Protein AF-A0A220U1E6-F1 (afdb_monomer)

Solvent-accessible surface area (backbone atoms only — not comparable to full-atom values): 4600 Å² total; per-residue (Å²): 119,71,64,66,56,55,54,52,50,53,53,51,54,50,50,50,52,54,50,50,53,53,52,53,52,50,52,53,61,67,44,46,63,57,54,49,52,55,48,39,43,72,76,39,46,68,66,50,44,49,37,71,71,36,75,67,29,47,52,51,50,52,53,50,51,50,51,52,52,50,51,51,50,53,51,53,54,60,55,59,72,75,108

Radius of gyration: 20.07 Å; Cα contacts (8 Å, |Δi|>4): 25; chains: 1; bounding box: 50×19×53 Å

Structure (mmCIF, N/CA/C/O backbone):
data_AF-A0A220U1E6-F1
#
_entry.id   AF-A0A220U1E6-F1
#
loop_
_atom_site.group_PDB
_atom_site.id
_atom_site.type_symbol
_atom_site.label_atom_id
_atom_site.label_alt_id
_atom_site.label_comp_id
_atom_site.label_asym_id
_atom_site.label_entity_id
_atom_site.label_seq_id
_atom_site.pdbx_PDB_ins_code
_atom_site.Cartn_x
_atom_site.Cartn_y
_atom_site.Cartn_z
_atom_site.occupancy
_atom_site.B_iso_or_equiv
_atom_site.auth_seq_id
_atom_site.auth_comp_id
_atom_site.auth_asym_id
_atom_site.auth_atom_id
_atom_site.pdbx_PDB_model_num
ATOM 1 N N . MET A 1 1 ? -29.228 3.441 36.851 1.00 57.06 1 MET A N 1
ATOM 2 C CA . MET A 1 1 ? -28.997 2.258 35.984 1.00 57.06 1 MET A CA 1
ATOM 3 C C . MET A 1 1 ? -29.195 2.555 34.496 1.00 57.06 1 MET A C 1
ATOM 5 O O . MET A 1 1 ? -28.421 2.026 33.715 1.00 57.06 1 MET A O 1
ATOM 9 N N . GLN A 1 2 ? -30.158 3.395 34.081 1.00 59.75 2 GLN A N 1
ATOM 10 C CA . GLN A 1 2 ? -30.335 3.750 32.658 1.00 59.75 2 GLN A CA 1
ATOM 11 C C . GLN A 1 2 ? -29.214 4.651 32.091 1.00 59.75 2 GLN A C 1
ATOM 13 O O . GLN A 1 2 ? -28.791 4.426 30.962 1.00 59.75 2 GLN A O 1
ATOM 18 N N . GLU A 1 3 ? -28.666 5.589 32.875 1.00 60.94 3 GLU A N 1
ATOM 19 C CA . GLU A 1 3 ? -27.575 6.482 32.423 1.00 60.94 3 GLU A CA 1
ATOM 20 C C . GLU A 1 3 ? -26.314 5.720 31.980 1.00 60.94 3 GLU A C 1
ATOM 22 O O . GLU A 1 3 ? -25.759 5.984 30.918 1.00 60.94 3 GLU A O 1
ATOM 27 N N . THR A 1 4 ? -25.924 4.678 32.719 1.00 69.62 4 THR A N 1
ATOM 28 C CA . THR A 1 4 ? -24.708 3.896 32.442 1.00 69.62 4 THR A CA 1
ATOM 29 C C . THR A 1 4 ? -24.745 3.156 31.096 1.00 69.62 4 THR A C 1
ATOM 31 O O . THR A 1 4 ? -23.694 2.870 30.525 1.00 69.62 4 THR A O 1
ATOM 34 N N . ILE A 1 5 ? -25.934 2.823 30.578 1.00 66.62 5 ILE A N 1
ATOM 35 C CA . ILE A 1 5 ? -26.085 2.136 29.283 1.00 66.62 5 ILE A CA 1
ATOM 36 C C . ILE A 1 5 ? -25.932 3.137 28.129 1.00 66.62 5 ILE A C 1
ATOM 38 O O . ILE A 1 5 ? -25.267 2.837 27.138 1.00 66.62 5 ILE A O 1
ATOM 42 N N . ILE A 1 6 ? -26.501 4.336 28.279 1.00 70.31 6 ILE A N 1
ATOM 43 C CA . ILE A 1 6 ? -26.460 5.396 27.263 1.00 70.31 6 ILE A CA 1
ATOM 44 C C . ILE A 1 6 ? -25.036 5.946 27.124 1.00 70.31 6 ILE A C 1
ATOM 46 O O . ILE A 1 6 ? -24.549 6.103 26.003 1.00 70.31 6 ILE A O 1
ATOM 50 N N . ASP A 1 7 ? -24.331 6.146 28.239 1.00 73.25 7 ASP A N 1
ATOM 51 C CA . ASP A 1 7 ? -22.942 6.617 28.215 1.00 73.25 7 ASP A CA 1
ATOM 52 C C . ASP A 1 7 ? -21.999 5.613 27.541 1.00 73.25 7 ASP A C 1
ATOM 54 O O . ASP A 1 7 ? -21.149 6.002 26.740 1.00 73.25 7 ASP A O 1
ATOM 58 N N . ARG A 1 8 ? -22.187 4.303 27.765 1.00 75.94 8 ARG A N 1
ATOM 59 C CA . ARG A 1 8 ? -21.405 3.273 27.057 1.00 75.94 8 ARG A CA 1
ATOM 60 C C . ARG A 1 8 ? -21.680 3.251 25.554 1.00 75.94 8 ARG A C 1
ATOM 62 O O . ARG A 1 8 ? -20.748 3.008 24.791 1.00 75.94 8 ARG A O 1
ATOM 69 N N . SER A 1 9 ? -22.920 3.503 25.129 1.00 75.56 9 SER A N 1
ATOM 70 C CA . SER A 1 9 ? -23.256 3.620 23.703 1.00 75.56 9 SER A CA 1
ATOM 71 C C . SER A 1 9 ? -22.517 4.791 23.062 1.00 75.56 9 SER A C 1
ATOM 73 O O . SER A 1 9 ? -21.882 4.608 22.030 1.00 75.56 9 SER A O 1
ATOM 75 N N . ARG A 1 10 ? -22.520 5.965 23.709 1.00 77.00 10 ARG A N 1
ATOM 76 C CA . ARG A 1 10 ? -21.830 7.159 23.190 1.00 77.00 10 ARG A CA 1
ATOM 77 C C . ARG A 1 10 ? -20.325 6.946 23.070 1.00 77.00 10 ARG A C 1
ATOM 79 O O . ARG A 1 10 ? -19.760 7.270 22.033 1.00 77.00 10 ARG A O 1
ATOM 86 N N . VAL A 1 11 ? -19.694 6.338 24.078 1.00 79.56 11 VAL A N 1
ATOM 87 C CA . VAL A 1 11 ? -18.260 6.004 24.024 1.00 79.56 11 VAL A CA 1
ATOM 88 C C . VAL A 1 11 ? -17.968 5.010 22.896 1.00 79.56 11 VAL A C 1
ATOM 90 O O . VAL A 1 11 ? -16.972 5.156 22.194 1.00 79.56 11 VAL A O 1
ATOM 93 N N . LYS A 1 12 ? -18.838 4.018 22.672 1.00 78.75 12 LYS A N 1
ATOM 94 C CA . LYS A 1 12 ? -18.666 3.052 21.578 1.00 78.75 12 LYS A CA 1
ATOM 95 C C . LYS A 1 12 ? -18.789 3.709 20.198 1.00 78.75 12 LYS A C 1
ATOM 97 O O . LYS A 1 12 ? -18.017 3.377 19.301 1.00 78.75 12 LYS A O 1
ATOM 102 N N . ASP A 1 13 ? -19.712 4.650 20.036 1.00 78.88 13 ASP A N 1
ATOM 103 C CA . ASP A 1 13 ? -19.880 5.401 18.787 1.00 78.88 13 ASP A CA 1
ATOM 104 C C . ASP A 1 13 ? -18.707 6.361 18.529 1.00 78.88 13 ASP A C 1
ATOM 106 O O . ASP A 1 13 ? -18.251 6.503 17.392 1.00 78.88 13 ASP A O 1
ATOM 110 N N . GLU A 1 14 ? -18.164 6.973 19.582 1.00 80.00 14 GLU A N 1
ATOM 111 C CA . GLU A 1 14 ? -16.981 7.834 19.506 1.00 80.00 14 GLU A CA 1
ATOM 112 C C . GLU A 1 14 ? -15.725 7.035 19.129 1.00 80.00 14 GLU A C 1
ATOM 114 O O . GLU A 1 14 ? -15.014 7.418 18.198 1.00 80.00 14 GLU A O 1
ATOM 119 N N . VAL A 1 15 ? -15.512 5.870 19.756 1.00 79.75 15 VAL A N 1
ATOM 120 C CA . VAL A 1 15 ? -14.446 4.926 19.380 1.00 79.75 15 VAL A CA 1
ATOM 121 C C . VAL A 1 15 ? -14.605 4.498 17.923 1.00 79.75 15 VAL A C 1
ATOM 123 O O . VAL A 1 15 ? -13.681 4.688 17.143 1.00 79.75 15 VAL A O 1
ATOM 126 N N . ASN A 1 16 ? -15.792 4.046 17.503 1.00 78.62 16 ASN A N 1
ATOM 127 C CA . ASN A 1 16 ? -16.050 3.669 16.107 1.00 78.62 16 ASN A CA 1
ATOM 128 C C . ASN A 1 16 ? -15.739 4.799 15.114 1.00 78.62 16 ASN A C 1
ATOM 130 O O . AS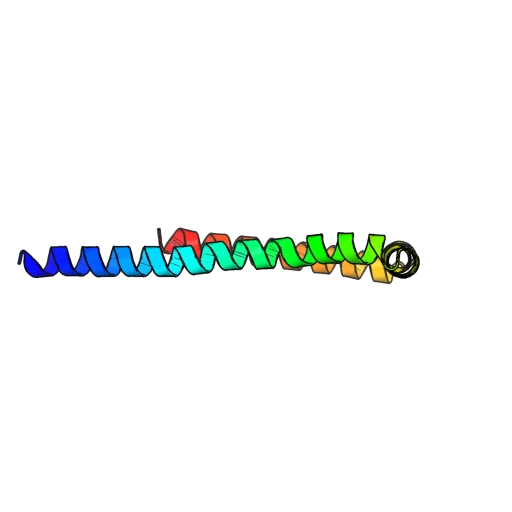N A 1 16 ? -15.215 4.546 14.025 1.00 78.62 16 ASN A O 1
ATOM 134 N N . THR A 1 17 ? -16.050 6.045 15.475 1.00 80.69 17 THR A N 1
ATOM 135 C CA . THR A 1 17 ? -15.776 7.221 14.639 1.00 80.69 17 THR A CA 1
ATOM 136 C C . THR A 1 17 ? -14.272 7.485 14.525 1.00 80.69 17 THR A C 1
ATOM 138 O O . THR A 1 17 ? -13.764 7.705 13.421 1.00 80.69 17 THR A O 1
ATOM 141 N N . LEU A 1 18 ? -13.534 7.392 15.634 1.00 77.94 18 LEU A N 1
ATOM 142 C CA . LEU A 1 18 ? -12.073 7.524 15.660 1.00 77.94 18 LEU A CA 1
ATOM 143 C C . LEU A 1 18 ? -11.388 6.393 14.874 1.00 77.94 18 LEU A C 1
ATOM 145 O O . LEU A 1 18 ? -10.498 6.643 14.053 1.00 77.94 18 LEU A O 1
ATOM 149 N N . THR A 1 19 ? -11.860 5.155 15.026 1.00 80.44 19 THR A N 1
ATOM 150 C CA . THR A 1 19 ? -11.396 4.002 14.247 1.00 80.44 19 THR A CA 1
ATOM 151 C C . THR A 1 19 ? -11.671 4.186 12.756 1.00 80.44 19 THR A C 1
ATOM 153 O O . THR A 1 19 ? -10.818 3.867 11.923 1.00 80.44 19 THR A O 1
ATOM 156 N N . ALA A 1 20 ? -12.838 4.729 12.385 1.00 77.06 20 ALA A N 1
ATOM 157 C CA . ALA A 1 20 ? -13.188 5.017 10.994 1.00 77.06 20 ALA A CA 1
ATOM 158 C C . ALA A 1 20 ? -12.224 6.032 10.360 1.00 77.06 20 ALA A C 1
ATOM 160 O O . ALA A 1 20 ? -11.790 5.835 9.221 1.00 77.06 20 ALA A O 1
ATOM 161 N N . GLN A 1 21 ? -11.814 7.061 11.108 1.00 78.12 21 GLN A N 1
ATOM 162 C CA . GLN A 1 21 ? -10.793 8.013 10.665 1.00 78.12 21 GLN A CA 1
ATOM 163 C C . GLN A 1 21 ? -9.439 7.321 10.431 1.00 78.12 21 GLN A C 1
ATOM 165 O O . GLN A 1 21 ? -8.822 7.510 9.379 1.00 78.12 21 GLN A O 1
ATOM 170 N N . GLY A 1 22 ? -9.008 6.454 11.355 1.00 77.88 22 GLY A N 1
ATOM 171 C CA . GLY A 1 22 ? -7.796 5.640 11.194 1.00 77.88 22 GLY A CA 1
ATOM 172 C C . GLY A 1 22 ? -7.850 4.717 9.967 1.00 77.88 22 GLY A C 1
ATOM 173 O O . GLY A 1 22 ? -6.879 4.607 9.212 1.00 77.88 22 GLY A O 1
ATOM 174 N N . LYS A 1 23 ? -9.016 4.117 9.700 1.00 80.44 23 LYS A N 1
ATOM 175 C CA . LYS A 1 23 ? -9.286 3.269 8.525 1.00 80.44 23 LYS A CA 1
ATOM 176 C C . LYS A 1 23 ? -9.125 4.040 7.214 1.00 80.44 23 LYS A C 1
ATOM 178 O O . LYS A 1 23 ? -8.462 3.555 6.293 1.00 80.44 23 LYS A O 1
ATOM 183 N N . MET A 1 24 ? -9.678 5.2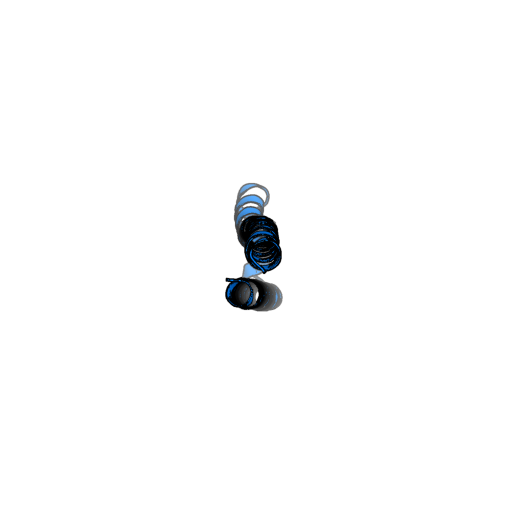50 7.132 1.00 81.75 24 MET A N 1
ATOM 184 C CA . MET A 1 24 ? -9.534 6.099 5.946 1.00 81.75 24 MET A CA 1
ATOM 185 C C . MET A 1 24 ? -8.071 6.489 5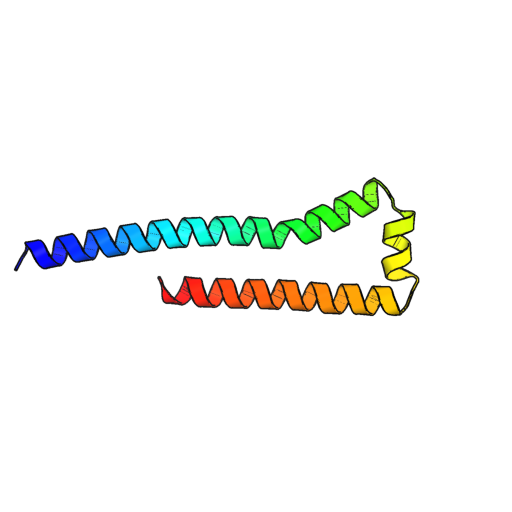.712 1.00 81.75 24 MET A C 1
ATOM 187 O O . MET A 1 24 ? -7.559 6.294 4.609 1.00 81.75 24 MET A O 1
ATOM 191 N N . SER A 1 25 ? -7.363 6.923 6.758 1.00 84.56 25 SER A N 1
ATOM 192 C CA . SER A 1 25 ? -5.936 7.264 6.672 1.00 84.56 25 SER A CA 1
ATOM 193 C C . SER A 1 25 ? -5.079 6.080 6.216 1.00 84.56 25 SER A C 1
ATOM 195 O O . SER A 1 25 ? -4.190 6.239 5.381 1.00 84.56 25 SER A O 1
ATOM 197 N N . SER A 1 26 ? -5.383 4.866 6.682 1.00 83.00 26 SER A N 1
ATOM 198 C CA . SER A 1 26 ? -4.663 3.660 6.253 1.00 83.00 26 SER A CA 1
ATOM 199 C C . SER A 1 26 ? -4.812 3.351 4.766 1.00 83.00 26 SER A C 1
ATOM 201 O O . SER A 1 26 ? -3.866 2.886 4.126 1.00 83.00 26 SER A O 1
ATOM 203 N N . THR A 1 27 ? -5.981 3.654 4.199 1.00 84.19 27 THR A N 1
ATOM 204 C CA . THR A 1 27 ? -6.255 3.443 2.775 1.00 84.19 27 THR A CA 1
ATOM 205 C C . THR A 1 27 ? -5.397 4.386 1.937 1.00 84.19 27 THR A C 1
ATOM 207 O O . THR A 1 27 ? -4.758 3.950 0.982 1.00 84.19 27 THR A O 1
ATOM 210 N N . VAL A 1 28 ? -5.296 5.654 2.351 1.00 89.00 28 VAL A N 1
ATOM 211 C CA . VAL A 1 28 ? -4.427 6.647 1.702 1.00 89.00 28 VAL A CA 1
ATOM 212 C C . VAL A 1 28 ? -2.962 6.205 1.751 1.00 89.00 28 VAL A C 1
ATOM 214 O O . VAL A 1 28 ? -2.301 6.170 0.715 1.00 89.00 28 VAL A O 1
ATOM 217 N N . ILE A 1 29 ? -2.470 5.791 2.924 1.00 87.50 29 ILE A N 1
ATOM 218 C CA . ILE A 1 29 ? -1.077 5.349 3.102 1.00 87.50 29 ILE A CA 1
ATOM 219 C C . ILE A 1 29 ? -0.758 4.118 2.246 1.00 87.50 29 ILE A C 1
ATOM 221 O O . ILE A 1 29 ? 0.320 4.039 1.664 1.00 87.50 29 ILE A O 1
ATOM 225 N N . THR A 1 30 ? -1.698 3.179 2.123 1.00 86.12 30 THR A N 1
ATOM 226 C CA . THR A 1 30 ? -1.514 1.970 1.302 1.00 86.12 30 THR A CA 1
ATOM 227 C C . THR A 1 30 ? -1.444 2.302 -0.195 1.00 86.12 30 THR A C 1
ATOM 229 O O . THR A 1 30 ? -0.702 1.660 -0.937 1.00 86.12 30 THR A O 1
ATOM 232 N N . ILE A 1 31 ? -2.178 3.324 -0.649 1.00 90.81 31 ILE A N 1
ATOM 233 C CA . ILE A 1 31 ? -2.211 3.750 -2.058 1.00 90.81 31 ILE A CA 1
ATOM 234 C C . ILE A 1 31 ? -0.987 4.595 -2.438 1.00 90.81 31 ILE A C 1
ATOM 236 O O . ILE A 1 31 ? -0.515 4.495 -3.572 1.00 90.81 31 ILE A O 1
ATOM 240 N N . LEU A 1 32 ? -0.448 5.398 -1.514 1.00 91.88 32 LEU A N 1
ATOM 241 C CA . LEU A 1 32 ? 0.704 6.280 -1.750 1.00 91.88 32 LEU A CA 1
ATOM 242 C C . LEU A 1 32 ? 1.880 5.629 -2.502 1.00 91.88 32 LEU A C 1
ATOM 244 O O . LEU A 1 32 ? 2.296 6.196 -3.512 1.00 91.88 32 LEU A O 1
ATOM 248 N N . PRO A 1 33 ? 2.428 4.469 -2.089 1.00 88.00 33 PRO A N 1
ATOM 249 C CA . PRO A 1 33 ? 3.556 3.856 -2.791 1.00 88.00 33 PRO A CA 1
ATOM 250 C C . PRO A 1 33 ? 3.210 3.440 -4.226 1.00 88.00 33 PRO A C 1
ATOM 252 O O . PRO A 1 33 ? 4.053 3.561 -5.113 1.00 88.00 33 PRO A O 1
ATOM 255 N N . ILE A 1 34 ? 1.969 3.013 -4.488 1.00 89.94 34 ILE A N 1
ATOM 256 C CA . ILE A 1 34 ? 1.513 2.679 -5.845 1.00 89.94 34 ILE A CA 1
ATOM 257 C C . ILE A 1 34 ? 1.390 3.945 -6.694 1.00 89.94 34 ILE A C 1
ATOM 259 O O . ILE A 1 34 ? 1.884 3.981 -7.822 1.00 89.94 34 ILE A O 1
ATOM 263 N N . ALA A 1 35 ? 0.785 5.000 -6.149 1.00 92.94 35 ALA A N 1
ATOM 264 C CA . ALA A 1 35 ? 0.684 6.288 -6.827 1.00 92.94 35 ALA A CA 1
ATOM 265 C C . ALA A 1 35 ? 2.074 6.865 -7.142 1.00 92.94 35 ALA A C 1
ATOM 267 O O . ALA A 1 35 ? 2.313 7.323 -8.259 1.00 92.94 35 ALA A O 1
ATOM 268 N N . LEU A 1 36 ? 3.010 6.776 -6.193 1.00 91.62 36 LEU A N 1
ATOM 269 C CA . LEU A 1 36 ? 4.388 7.227 -6.366 1.00 91.62 36 LEU A CA 1
ATOM 270 C C . LEU A 1 36 ? 5.126 6.412 -7.434 1.00 91.62 36 LEU A C 1
ATOM 272 O O . LEU A 1 36 ? 5.833 6.992 -8.252 1.00 91.62 36 LEU A O 1
ATOM 276 N N . ALA A 1 37 ? 4.935 5.092 -7.474 1.00 88.69 37 ALA A N 1
ATOM 277 C CA . ALA A 1 37 ? 5.511 4.240 -8.513 1.00 88.69 37 ALA A CA 1
ATOM 278 C C . ALA A 1 37 ? 5.017 4.636 -9.916 1.00 88.69 37 ALA A C 1
ATOM 280 O O . ALA A 1 37 ? 5.818 4.780 -10.840 1.00 88.69 37 ALA A O 1
ATOM 281 N N . VAL A 1 38 ? 3.709 4.871 -10.071 1.00 91.25 38 VAL A N 1
ATOM 282 C CA . VAL A 1 38 ? 3.123 5.341 -11.338 1.00 91.25 38 VAL A CA 1
ATOM 283 C C . VAL A 1 38 ? 3.654 6.726 -11.705 1.00 91.25 38 VAL A C 1
ATOM 285 O O . VAL A 1 38 ? 4.041 6.950 -12.850 1.00 91.25 38 VAL A O 1
ATOM 288 N N . TYR A 1 39 ? 3.723 7.638 -10.738 1.00 94.06 39 TYR A N 1
ATOM 289 C CA . TYR A 1 39 ? 4.249 8.984 -10.943 1.00 94.06 39 TYR A CA 1
ATOM 290 C C . TYR A 1 39 ? 5.716 8.965 -11.395 1.00 94.06 39 TYR A C 1
ATOM 292 O O . TYR A 1 39 ? 6.060 9.585 -12.401 1.00 94.06 39 TYR A O 1
ATOM 300 N N . LEU A 1 40 ? 6.575 8.200 -10.713 1.00 90.06 40 LEU A N 1
ATOM 301 C CA . LEU A 1 40 ? 7.989 8.069 -11.073 1.00 90.06 40 LEU A CA 1
ATOM 302 C C . LEU A 1 40 ? 8.172 7.455 -12.459 1.00 90.06 40 LEU A C 1
ATOM 304 O O . LEU A 1 40 ? 9.029 7.914 -13.209 1.00 90.06 40 LEU A O 1
ATOM 308 N N . LYS A 1 41 ? 7.334 6.484 -12.836 1.00 89.25 41 LYS A N 1
ATOM 309 C CA . LYS A 1 41 ? 7.339 5.912 -14.186 1.00 89.25 41 LYS A CA 1
ATOM 310 C C . LYS A 1 41 ? 7.034 6.958 -15.268 1.00 89.25 41 LYS A C 1
ATOM 312 O O . LYS A 1 41 ? 7.596 6.862 -16.354 1.00 89.25 41 LYS A O 1
ATOM 317 N N . LEU A 1 42 ? 6.150 7.923 -14.996 1.00 92.94 42 LEU A N 1
ATOM 318 C CA . LEU A 1 42 ? 5.772 8.970 -15.955 1.00 92.94 42 LEU A CA 1
ATOM 319 C C . LEU A 1 42 ? 6.806 10.096 -16.042 1.00 92.94 42 LEU A C 1
ATOM 321 O O . LEU A 1 42 ? 7.091 10.569 -17.138 1.00 92.94 42 LEU A O 1
ATOM 325 N N . VAL A 1 43 ? 7.354 10.530 -14.905 1.00 93.75 43 VAL A N 1
ATOM 3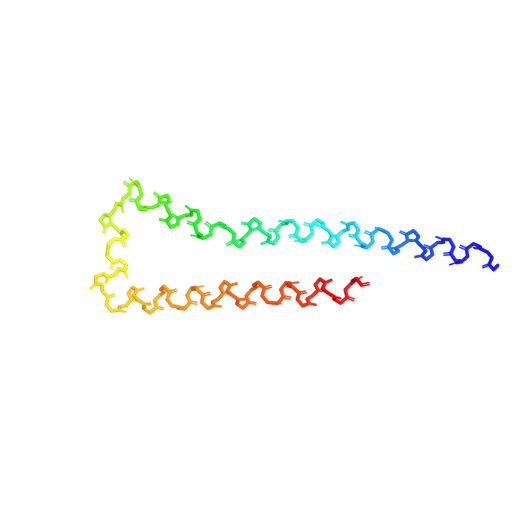26 C CA . VAL A 1 43 ? 8.282 11.672 -14.857 1.00 93.75 43 VAL A CA 1
ATOM 327 C C . VAL A 1 43 ? 9.715 11.256 -15.190 1.00 93.75 43 VAL A C 1
ATOM 329 O O . VAL A 1 43 ? 10.393 11.965 -15.924 1.00 93.75 43 VAL A O 1
ATOM 332 N N . ASN A 1 44 ? 10.179 10.113 -14.674 1.00 89.25 44 ASN A N 1
ATOM 333 C CA . ASN A 1 44 ? 11.550 9.622 -14.842 1.00 89.25 44 ASN A CA 1
ATOM 334 C C . ASN A 1 44 ? 11.559 8.105 -15.128 1.00 89.25 44 ASN A C 1
ATOM 336 O O . ASN A 1 44 ? 11.933 7.305 -14.261 1.00 89.25 44 ASN A O 1
ATOM 340 N N . PRO A 1 45 ? 11.169 7.683 -16.346 1.00 85.31 45 PRO A N 1
ATOM 341 C CA . PRO A 1 45 ? 11.090 6.267 -16.712 1.00 85.31 45 PRO A CA 1
ATOM 342 C C . PRO A 1 45 ? 12.434 5.536 -16.597 1.00 85.31 45 PRO A C 1
ATOM 344 O O . PRO A 1 45 ? 12.453 4.353 -16.275 1.00 85.31 45 PRO A O 1
ATOM 347 N N . GLU A 1 46 ? 13.550 6.234 -16.803 1.00 86.12 46 GLU A N 1
ATOM 348 C CA . GL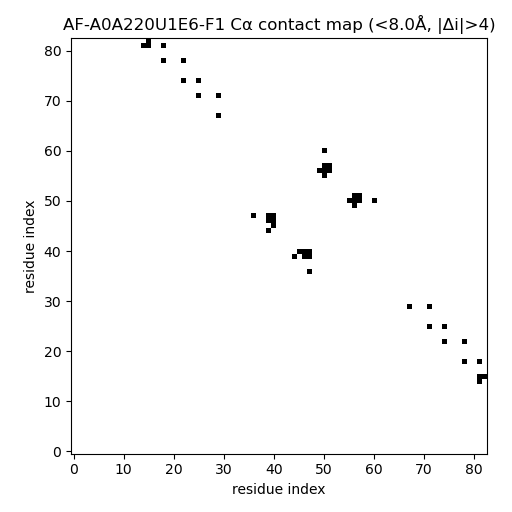U A 1 46 ? 14.905 5.676 -16.719 1.00 86.12 46 GLU A CA 1
ATOM 349 C C . GLU A 1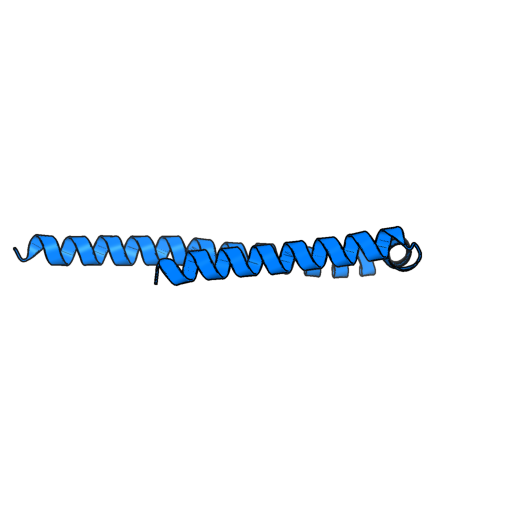 46 ? 15.274 5.283 -15.275 1.00 86.12 46 GLU A C 1
ATOM 351 O O . GLU A 1 46 ? 15.772 4.184 -15.025 1.00 86.12 46 GLU A O 1
ATOM 356 N N . TYR A 1 47 ? 14.902 6.118 -14.296 1.00 82.31 47 TYR A N 1
ATOM 357 C CA . TYR A 1 47 ? 15.049 5.806 -12.870 1.00 82.31 47 TYR A CA 1
ATOM 358 C C . TYR A 1 47 ? 14.165 4.622 -12.459 1.00 82.31 47 TYR A C 1
ATOM 360 O O . TYR A 1 47 ? 14.600 3.721 -11.741 1.00 82.31 47 TYR A O 1
ATOM 368 N N . PHE A 1 48 ? 12.925 4.586 -12.958 1.00 83.56 48 PHE A N 1
ATOM 369 C CA . PHE A 1 48 ? 12.006 3.479 -12.699 1.00 83.56 48 PHE A CA 1
ATOM 370 C C . PHE A 1 48 ? 12.490 2.164 -13.330 1.00 83.56 48 PHE A C 1
ATOM 372 O O . PHE A 1 48 ? 12.347 1.106 -12.724 1.00 83.56 48 PHE A O 1
ATOM 379 N N . GLN A 1 49 ? 13.110 2.211 -14.513 1.00 83.06 49 GLN A N 1
ATOM 380 C CA . GLN A 1 49 ? 13.719 1.040 -15.150 1.00 83.06 49 GLN A CA 1
ATOM 381 C C . GLN A 1 49 ? 14.932 0.521 -14.379 1.00 83.06 49 GLN A C 1
ATOM 383 O O . GLN A 1 49 ? 15.074 -0.6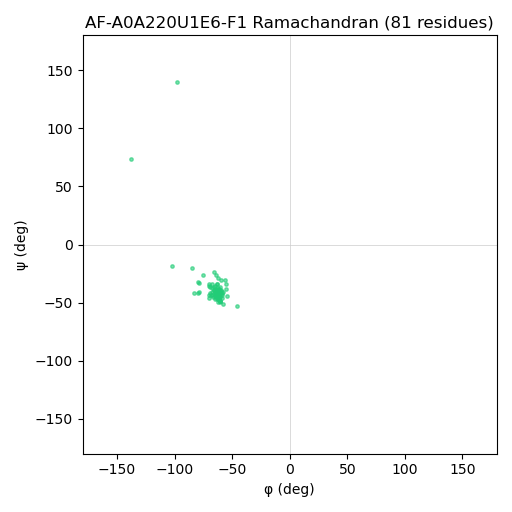92 -14.254 1.00 83.06 49 GLN A O 1
ATOM 388 N N . MET A 1 50 ? 15.759 1.393 -13.791 1.00 84.56 50 MET A N 1
ATOM 389 C CA . MET A 1 50 ? 16.904 0.970 -12.971 1.00 84.56 50 MET A CA 1
ATOM 390 C C . MET A 1 50 ? 16.486 0.056 -11.805 1.00 84.56 50 MET A C 1
ATOM 392 O O . MET A 1 50 ? 17.221 -0.866 -11.442 1.00 84.56 50 MET A O 1
ATOM 396 N N . LEU A 1 51 ? 15.269 0.254 -11.285 1.00 83.19 51 LEU A N 1
ATOM 397 C CA . LEU A 1 51 ? 14.650 -0.588 -10.262 1.00 83.19 51 LEU A CA 1
ATOM 398 C C . LEU A 1 51 ? 14.422 -2.042 -10.727 1.00 83.19 51 LEU A C 1
ATOM 400 O O . LEU A 1 51 ? 14.455 -2.953 -9.906 1.00 83.19 51 LEU A O 1
ATOM 404 N N . PHE A 1 52 ? 14.222 -2.275 -12.027 1.00 82.12 52 PHE A N 1
ATOM 405 C CA . PHE A 1 52 ? 14.039 -3.612 -12.614 1.00 82.12 52 PHE A CA 1
ATOM 406 C C . PHE A 1 52 ? 15.290 -4.140 -13.328 1.00 82.12 52 PHE A C 1
ATOM 408 O O . PHE A 1 52 ? 15.400 -5.345 -13.551 1.00 82.12 52 PHE A O 1
ATOM 415 N N . SER A 1 53 ? 16.235 -3.270 -13.681 1.00 84.50 53 SER A N 1
ATOM 416 C CA . SER A 1 53 ? 17.470 -3.654 -14.373 1.00 84.50 53 SER A CA 1
ATOM 417 C C . SER A 1 53 ? 18.523 -4.241 -13.431 1.00 84.50 53 SER A C 1
ATOM 419 O O . SER A 1 53 ? 19.286 -5.116 -13.836 1.00 84.50 53 SER A O 1
ATOM 421 N N . HIS A 1 54 ? 18.574 -3.794 -12.170 1.00 87.50 54 HIS A N 1
ATOM 422 C CA . HIS A 1 54 ? 19.522 -4.318 -11.184 1.00 87.50 54 HIS A CA 1
ATOM 423 C C . HIS A 1 54 ? 18.890 -5.377 -10.263 1.00 87.50 54 HIS A C 1
ATOM 425 O O . HIS A 1 54 ? 17.787 -5.163 -9.756 1.00 87.50 54 HIS A O 1
ATOM 431 N N . PRO A 1 55 ? 19.614 -6.466 -9.925 1.00 85.56 55 PRO A N 1
ATOM 432 C CA . PRO A 1 55 ? 19.153 -7.471 -8.959 1.00 85.56 55 PRO A CA 1
ATOM 433 C C . PRO A 1 55 ? 18.777 -6.867 -7.600 1.00 85.56 55 PRO A C 1
ATOM 435 O O . PRO A 1 55 ? 17.836 -7.313 -6.951 1.00 85.56 55 PRO A O 1
ATOM 438 N N . LEU A 1 56 ? 19.487 -5.810 -7.189 1.00 87.88 56 LEU A N 1
ATOM 439 C CA . LEU A 1 56 ? 19.213 -5.087 -5.950 1.00 87.88 56 LEU A CA 1
ATOM 440 C C . LEU A 1 56 ? 17.836 -4.402 -5.975 1.00 87.88 56 LEU A C 1
ATOM 442 O O . LEU A 1 56 ? 17.127 -4.405 -4.973 1.00 87.88 56 LEU A O 1
ATOM 446 N N . GLY A 1 57 ? 17.439 -3.852 -7.126 1.00 86.44 57 GLY A N 1
ATOM 447 C CA . GLY A 1 57 ? 16.154 -3.178 -7.286 1.00 86.44 57 GLY A CA 1
ATOM 448 C C . GLY A 1 57 ? 14.975 -4.144 -7.145 1.00 86.44 57 GLY A C 1
ATOM 449 O O . GLY A 1 57 ? 14.021 -3.843 -6.429 1.00 86.44 57 GLY A O 1
ATOM 450 N N . TRP A 1 58 ? 15.096 -5.362 -7.685 1.00 87.00 58 TRP A N 1
ATOM 451 C CA . TRP A 1 58 ? 14.114 -6.431 -7.464 1.00 87.00 58 TRP A CA 1
ATOM 452 C C . TRP A 1 58 ? 13.948 -6.778 -5.984 1.00 87.00 58 TRP A C 1
ATOM 454 O O . TRP A 1 58 ? 12.821 -6.898 -5.505 1.00 87.00 58 TRP A O 1
ATOM 464 N N . VAL A 1 59 ? 15.052 -6.884 -5.238 1.00 91.38 59 VAL A N 1
ATOM 465 C CA . VAL A 1 59 ? 15.005 -7.142 -3.790 1.00 91.38 59 VAL A CA 1
ATOM 466 C C . VAL A 1 59 ? 14.285 -6.009 -3.056 1.00 91.38 59 VAL A C 1
ATOM 468 O O . VAL A 1 59 ? 13.427 -6.280 -2.217 1.00 91.38 59 VAL A O 1
ATOM 471 N N . MET A 1 60 ? 14.568 -4.749 -3.397 1.00 88.94 60 MET A N 1
ATOM 472 C CA . MET A 1 60 ? 13.905 -3.590 -2.786 1.00 88.94 60 MET A CA 1
ATOM 473 C C . MET A 1 60 ? 12.402 -3.557 -3.086 1.00 88.94 60 MET A C 1
ATOM 475 O O . MET A 1 60 ? 11.6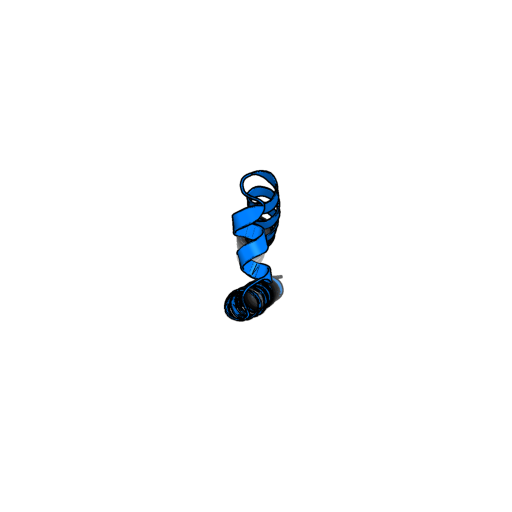08 -3.288 -2.186 1.00 88.94 60 MET A O 1
ATOM 479 N N . VAL A 1 61 ? 11.996 -3.875 -4.320 1.00 89.25 61 VAL A N 1
ATOM 480 C CA . VAL A 1 61 ? 10.578 -3.937 -4.713 1.00 89.25 61 VAL A CA 1
ATOM 481 C C . VAL A 1 61 ? 9.850 -5.050 -3.971 1.00 89.25 61 VAL A C 1
ATOM 483 O O . VAL A 1 61 ? 8.759 -4.821 -3.446 1.00 89.25 61 VAL A O 1
ATOM 486 N N . ILE A 1 62 ? 10.446 -6.242 -3.891 1.00 91.00 62 ILE A N 1
ATOM 487 C CA . ILE A 1 62 ? 9.863 -7.380 -3.171 1.00 91.00 62 ILE A CA 1
ATOM 488 C C . ILE A 1 62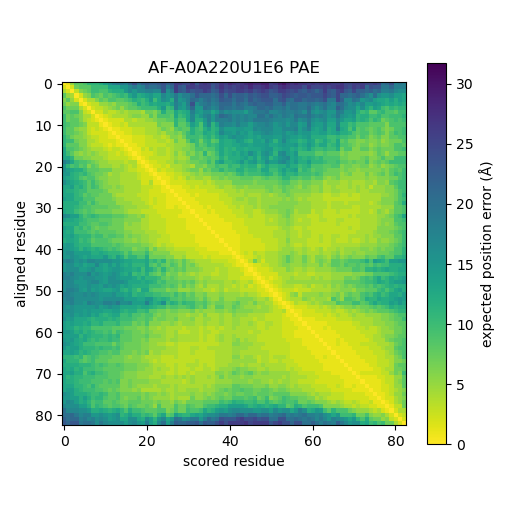 ? 9.725 -7.039 -1.685 1.00 91.00 62 ILE A C 1
ATOM 490 O O . ILE A 1 62 ? 8.641 -7.176 -1.119 1.00 91.00 62 ILE A O 1
ATOM 494 N N . PHE A 1 63 ? 10.790 -6.533 -1.060 1.00 93.69 63 PHE A N 1
ATOM 495 C CA . PHE A 1 63 ? 10.785 -6.183 0.359 1.00 93.69 63 PHE A CA 1
ATOM 496 C C . PHE A 1 63 ? 9.801 -5.048 0.679 1.00 93.69 63 PHE A C 1
ATOM 498 O O . PHE A 1 63 ? 9.057 -5.119 1.661 1.00 93.69 63 PHE A O 1
ATOM 505 N N . GLY A 1 64 ? 9.744 -4.024 -0.176 1.00 90.81 64 GLY A N 1
ATOM 506 C CA . GLY A 1 64 ? 8.785 -2.927 -0.062 1.00 90.81 64 GLY A CA 1
ATOM 507 C C . GLY A 1 64 ? 7.343 -3.408 -0.211 1.00 90.81 64 GLY A C 1
ATOM 508 O O . GLY A 1 64 ? 6.493 -3.064 0.608 1.00 90.81 64 GLY A O 1
ATOM 509 N N . SER A 1 65 ? 7.075 -4.277 -1.188 1.00 90.50 65 SER A N 1
ATOM 510 C CA . SER A 1 65 ? 5.743 -4.861 -1.399 1.00 90.50 65 SER A CA 1
ATOM 511 C C . SER A 1 65 ? 5.299 -5.701 -0.201 1.00 90.50 65 SER A C 1
ATOM 513 O O . SER A 1 65 ? 4.174 -5.549 0.272 1.00 90.50 65 SER A O 1
ATOM 515 N N . ILE A 1 66 ? 6.191 -6.533 0.349 1.00 94.38 66 ILE A N 1
ATOM 516 C CA . ILE A 1 66 ? 5.922 -7.310 1.568 1.00 94.38 66 ILE A CA 1
ATOM 517 C C . ILE A 1 66 ? 5.637 -6.374 2.744 1.00 94.38 66 ILE A C 1
ATOM 519 O O . ILE A 1 66 ? 4.672 -6.591 3.474 1.00 94.38 66 ILE A O 1
ATOM 523 N N . SER A 1 67 ? 6.427 -5.312 2.908 1.00 91.56 67 SER A N 1
ATOM 524 C CA . SER A 1 67 ? 6.244 -4.341 3.994 1.00 91.56 67 SER A CA 1
ATOM 525 C C . SER A 1 67 ? 4.885 -3.637 3.921 1.00 91.56 67 SER A C 1
ATOM 527 O O . SER A 1 67 ? 4.221 -3.477 4.945 1.00 91.56 67 SER A O 1
ATOM 529 N N . ILE A 1 68 ? 4.429 -3.282 2.714 1.00 89.56 68 ILE A N 1
ATOM 530 C CA . ILE A 1 68 ? 3.099 -2.692 2.485 1.00 89.56 68 ILE A CA 1
ATOM 531 C C . ILE A 1 68 ? 1.995 -3.690 2.840 1.00 89.56 68 ILE A C 1
ATOM 533 O O . ILE A 1 68 ? 1.056 -3.340 3.555 1.00 89.56 68 ILE A O 1
ATOM 537 N N . VAL A 1 69 ? 2.110 -4.940 2.382 1.00 90.25 69 VAL A N 1
ATOM 538 C CA . VAL A 1 69 ? 1.121 -5.991 2.668 1.00 90.25 69 VAL A CA 1
ATOM 539 C C . VAL A 1 69 ? 1.047 -6.281 4.166 1.00 90.25 69 VAL A C 1
ATOM 541 O O . VAL A 1 69 ? -0.049 -6.358 4.718 1.00 90.25 69 VAL A O 1
ATOM 544 N N . LEU A 1 70 ? 2.193 -6.388 4.843 1.00 91.56 70 LEU A N 1
ATOM 545 C CA . LEU A 1 70 ? 2.245 -6.562 6.292 1.00 91.56 70 LEU A CA 1
ATOM 546 C C . LEU A 1 70 ? 1.588 -5.381 7.004 1.00 91.56 70 LEU A C 1
ATOM 548 O O . LEU A 1 70 ? 0.703 -5.599 7.828 1.00 91.56 70 LEU A O 1
ATOM 552 N N . GLY A 1 71 ? 1.953 -4.145 6.648 1.00 87.38 71 GLY A N 1
ATOM 553 C CA . GLY A 1 71 ? 1.339 -2.939 7.205 1.00 87.38 71 GLY A CA 1
ATOM 554 C C . GLY A 1 71 ? -0.181 -2.937 7.041 1.00 87.38 71 GLY A C 1
ATOM 555 O O . GLY A 1 71 ? -0.911 -2.701 8.003 1.00 87.38 71 GLY A O 1
ATOM 556 N N . TRP A 1 72 ? -0.674 -3.305 5.858 1.00 85.25 72 TRP A N 1
ATOM 557 C CA . TRP A 1 72 ? -2.107 -3.413 5.604 1.00 85.25 72 TRP A CA 1
ATOM 558 C C . TRP A 1 72 ? -2.784 -4.485 6.469 1.00 85.25 72 TRP A C 1
ATOM 560 O O . TRP A 1 72 ? -3.841 -4.221 7.045 1.00 85.25 72 TRP A O 1
ATOM 570 N N . ILE A 1 73 ? -2.173 -5.667 6.620 1.00 87.56 73 ILE A N 1
ATOM 571 C CA . ILE A 1 73 ? -2.681 -6.745 7.486 1.00 87.56 73 ILE A CA 1
ATOM 572 C C . ILE A 1 73 ? -2.739 -6.293 8.949 1.00 87.56 73 ILE A C 1
ATOM 574 O O . ILE A 1 73 ? -3.761 -6.507 9.605 1.00 87.56 73 ILE A O 1
ATOM 578 N N . PHE A 1 74 ? -1.681 -5.654 9.460 1.00 85.88 74 PHE A N 1
ATOM 579 C CA . PHE A 1 74 ? -1.646 -5.140 10.832 1.00 85.88 74 PHE A CA 1
ATOM 580 C C . PHE A 1 74 ? -2.767 -4.132 11.073 1.00 85.88 74 PHE A C 1
ATOM 582 O O . PHE A 1 74 ? -3.502 -4.265 12.051 1.00 85.88 74 PHE A O 1
ATOM 589 N N . ILE A 1 75 ? -2.965 -3.186 10.152 1.00 83.06 75 ILE A N 1
ATOM 590 C CA . ILE A 1 75 ? -4.030 -2.190 10.278 1.00 83.06 75 ILE A CA 1
ATOM 591 C C . ILE A 1 75 ? -5.411 -2.851 10.222 1.00 83.06 75 ILE A C 1
ATOM 593 O O . ILE A 1 75 ? -6.267 -2.556 11.055 1.00 83.06 75 ILE A O 1
ATOM 597 N N . LYS A 1 76 ? -5.627 -3.801 9.303 1.00 80.38 76 LYS A N 1
ATOM 598 C CA . LYS A 1 76 ? -6.887 -4.560 9.234 1.00 80.38 76 LYS A CA 1
ATOM 599 C C . LYS A 1 76 ? -7.180 -5.295 10.540 1.00 80.38 76 LYS A C 1
ATOM 601 O O . LYS A 1 76 ? -8.328 -5.321 10.971 1.00 80.38 76 LYS A O 1
ATOM 606 N N . LYS A 1 77 ? -6.153 -5.883 11.158 1.00 80.50 77 LYS A N 1
ATOM 607 C CA . LYS A 1 77 ? -6.279 -6.648 12.401 1.00 80.50 77 LYS A CA 1
ATOM 608 C C . LYS A 1 77 ? -6.586 -5.749 13.597 1.00 80.50 77 LYS A C 1
ATOM 610 O O . LYS A 1 77 ? -7.470 -6.092 14.367 1.00 80.50 77 LYS A O 1
ATOM 615 N N . ILE A 1 78 ? -5.913 -4.602 13.715 1.00 79.25 78 ILE A N 1
ATOM 616 C CA . ILE A 1 78 ? -6.188 -3.605 14.764 1.00 79.25 78 ILE A CA 1
ATOM 617 C C . ILE A 1 78 ? -7.626 -3.107 14.640 1.00 79.25 78 ILE A C 1
ATOM 619 O O . ILE A 1 78 ? -8.380 -3.136 15.605 1.00 79.25 78 ILE A O 1
ATOM 623 N N . VAL A 1 79 ? -8.038 -2.734 13.430 1.00 71.50 79 VAL A N 1
ATOM 624 C CA . VAL A 1 79 ? -9.373 -2.182 13.223 1.00 71.50 79 VAL A CA 1
ATOM 625 C C . VAL A 1 79 ? -10.471 -3.232 13.399 1.00 71.50 79 VAL A C 1
ATOM 627 O O . VAL A 1 79 ? -11.545 -2.895 13.875 1.00 71.50 79 VAL A O 1
ATOM 630 N N . HIS A 1 80 ? -10.242 -4.497 13.032 1.00 68.00 80 HIS A N 1
ATOM 631 C CA . HIS A 1 80 ? -11.241 -5.548 13.251 1.00 68.00 80 HIS A CA 1
ATOM 632 C C . HIS A 1 80 ? -11.491 -5.838 14.739 1.00 68.00 80 HIS A C 1
ATOM 634 O O . HIS A 1 80 ? -12.558 -6.329 15.069 1.00 68.00 80 HIS A O 1
ATOM 640 N N . ILE A 1 81 ? -10.535 -5.539 15.623 1.00 60.84 81 ILE A N 1
ATOM 641 C CA . ILE A 1 81 ? -10.683 -5.736 17.074 1.00 60.84 81 ILE A CA 1
ATOM 642 C C . ILE A 1 81 ? -11.584 -4.661 17.708 1.00 60.84 81 ILE A C 1
ATOM 644 O O . ILE A 1 81 ? -12.200 -4.923 18.737 1.00 60.84 81 ILE A O 1
ATOM 648 N N . GLU A 1 82 ? -11.668 -3.468 17.112 1.00 55.84 82 GLU A N 1
ATOM 649 C CA . GLU A 1 82 ? -12.496 -2.360 17.619 1.00 55.84 82 GLU A CA 1
ATOM 650 C C . GLU A 1 82 ? -13.968 -2.419 17.176 1.00 55.84 82 GLU A C 1
ATOM 652 O O . GLU A 1 82 ? -14.811 -1.806 17.832 1.00 55.84 82 GLU A O 1
ATOM 657 N N . VAL A 1 83 ? -14.286 -3.161 16.106 1.00 48.34 83 VAL A N 1
ATOM 658 C CA . VAL A 1 83 ? -15.670 -3.407 15.631 1.00 48.34 83 VAL A CA 1
ATOM 659 C C . VAL A 1 83 ? -16.263 -4.653 16.271 1.00 48.34 83 VAL A C 1
ATOM 661 O O . VAL A 1 83 ? -17.385 -4.547 16.820 1.00 48.34 83 VAL A O 1
#

Foldseek 3Di:
DVVVVVVVVVVLVVLLVVLVVLVVVLVVVLCVVVVVLVVCCVPPVPVSVVLVVDPVSVVVVVVVVVVSVVSSVVSVVVSVVSD

Sequence (83 aa):
MQETIIDRSRVKDEVNTLTAQGKMSSTVITILPIALAVYLKLVNPEYFQMLFSHPLGWVMVIFGSISIVLGWIFIKKIVHIEV

pLDDT: mean 82.42, std 9.53, range [48.34, 94.38]

Organism: NCBI:txid2017483

Secondary structure (DSSP, 8-state):
-HHHHHHHHHHHHHHHHHHHHHHHHHHHHHHHHHHHHHHHHHH-HHHHHHHHHSHHHHHHHHHHHHHHHHHHHHHHHHHHHH-

Mean predicted aligned error: 8.05 Å